Protein AF-A0A1F5FKW3-F1 (afdb_monomer_lite)

Structure (mmCIF, N/CA/C/O backbone):
data_AF-A0A1F5FKW3-F1
#
_entry.id   AF-A0A1F5FKW3-F1
#
loop_
_atom_site.group_PDB
_atom_site.id
_atom_site.type_symbol
_atom_site.label_atom_id
_atom_site.label_alt_id
_atom_site.label_comp_id
_atom_site.label_asym_id
_atom_site.label_entity_id
_atom_site.label_seq_id
_atom_site.pdbx_PDB_ins_code
_atom_site.Cartn_x
_atom_site.Cartn_y
_atom_site.Cartn_z
_atom_site.occupancy
_atom_site.B_iso_or_equiv
_atom_site.auth_seq_id
_atom_site.auth_comp_id
_atom_site.auth_asym_id
_atom_site.auth_atom_id
_atom_site.pdbx_PDB_model_num
ATOM 1 N N . MET A 1 1 ? 0.894 -13.203 5.469 1.00 48.75 1 MET A N 1
ATOM 2 C CA . MET A 1 1 ? -0.086 -13.362 4.368 1.00 48.75 1 MET A CA 1
ATOM 3 C C . MET A 1 1 ? 0.396 -12.515 3.193 1.00 48.75 1 MET A C 1
ATOM 5 O O . MET A 1 1 ? 0.908 -11.437 3.458 1.00 48.75 1 MET A O 1
ATOM 9 N N . LYS A 1 2 ? 0.321 -12.978 1.936 1.00 54.47 2 LYS A N 1
ATOM 10 C CA . LYS A 1 2 ? 0.613 -12.130 0.760 1.00 54.47 2 LYS A CA 1
ATOM 11 C C . LYS A 1 2 ? -0.706 -11.598 0.205 1.00 54.47 2 LYS A C 1
ATOM 13 O O . LYS A 1 2 ? -1.618 -12.395 0.001 1.00 54.47 2 LYS A O 1
ATOM 18 N N . ILE A 1 3 ? -0.812 -10.290 -0.031 1.00 53.06 3 ILE A N 1
ATOM 19 C CA . ILE A 1 3 ? -1.973 -9.698 -0.714 1.00 53.06 3 ILE A CA 1
ATOM 20 C C . ILE A 1 3 ? -1.527 -9.239 -2.096 1.00 53.06 3 ILE A C 1
ATOM 22 O O . ILE A 1 3 ? -0.553 -8.494 -2.234 1.00 53.06 3 ILE A O 1
ATOM 26 N N . THR A 1 4 ? -2.254 -9.673 -3.120 1.00 58.00 4 THR A N 1
ATOM 27 C CA . THR A 1 4 ? -2.025 -9.264 -4.506 1.00 58.00 4 THR A CA 1
ATOM 28 C C . THR A 1 4 ? -2.943 -8.091 -4.836 1.00 58.00 4 THR A C 1
ATOM 30 O O . THR A 1 4 ? -4.164 -8.185 -4.718 1.00 58.00 4 THR A O 1
ATOM 33 N N . GLY A 1 5 ? -2.364 -6.962 -5.235 1.00 58.31 5 GLY A N 1
ATOM 34 C CA . GLY A 1 5 ? -3.124 -5.817 -5.733 1.00 58.31 5 GLY A CA 1
ATOM 35 C C . GLY A 1 5 ? -3.559 -6.013 -7.187 1.00 58.31 5 GLY A C 1
ATOM 36 O O . GLY A 1 5 ? -3.193 -6.984 -7.840 1.00 58.31 5 GLY A O 1
ATOM 37 N N . LYS A 1 6 ? -4.286 -5.047 -7.750 1.00 59.22 6 LYS A N 1
ATOM 38 C CA . LYS A 1 6 ? -4.513 -4.958 -9.204 1.00 59.22 6 LYS A CA 1
ATOM 39 C C . LYS A 1 6 ? -3.673 -3.824 -9.792 1.00 59.22 6 LYS A C 1
ATOM 41 O O . LYS A 1 6 ? -3.740 -2.701 -9.287 1.00 59.22 6 LYS A O 1
ATOM 46 N N . VAL A 1 7 ? -2.929 -4.096 -10.867 1.00 56.09 7 VAL A N 1
ATOM 47 C CA . VAL A 1 7 ? -2.443 -3.058 -11.794 1.00 56.09 7 VAL A CA 1
ATOM 48 C C . VAL A 1 7 ? -3.429 -3.016 -12.957 1.00 56.09 7 VAL A C 1
ATOM 50 O O . VAL A 1 7 ? -3.734 -4.049 -13.539 1.00 56.09 7 VAL A O 1
ATOM 53 N N . VAL A 1 8 ? -3.938 -1.835 -13.308 1.00 52.00 8 VAL A N 1
ATOM 54 C CA . VAL A 1 8 ? -4.948 -1.665 -14.378 1.00 52.00 8 VAL A CA 1
ATOM 55 C C . VAL A 1 8 ? -4.421 -2.084 -15.767 1.00 52.00 8 VAL A C 1
ATOM 57 O O . VAL A 1 8 ? -5.210 -2.286 -16.681 1.00 52.00 8 VAL A O 1
ATOM 60 N N . ALA A 1 9 ? -3.106 -2.261 -15.918 1.00 50.53 9 ALA A N 1
ATOM 61 C CA . ALA A 1 9 ? -2.428 -2.507 -17.189 1.00 50.53 9 ALA A CA 1
ATOM 62 C C . ALA A 1 9 ? -1.646 -3.839 -17.269 1.00 50.53 9 ALA A C 1
ATOM 64 O O . ALA A 1 9 ? -0.868 -4.001 -18.203 1.00 50.53 9 ALA A O 1
ATOM 65 N N . MET A 1 10 ? -1.777 -4.767 -16.306 1.00 51.59 10 MET A N 1
ATOM 66 C CA . MET A 1 10 ? -0.948 -5.991 -16.280 1.00 51.59 10 MET A CA 1
ATOM 67 C C . MET A 1 10 ? -1.742 -7.254 -15.916 1.00 51.59 10 MET A C 1
ATOM 69 O O . MET A 1 10 ? -2.658 -7.195 -15.099 1.00 51.59 10 MET A O 1
ATOM 73 N N . GLU A 1 11 ? -1.347 -8.398 -16.496 1.00 51.09 11 GLU A N 1
ATOM 74 C CA . GLU A 1 11 ? -1.903 -9.735 -16.203 1.00 51.09 11 GLU A CA 1
ATOM 75 C C . GLU A 1 11 ? -1.585 -10.220 -14.777 1.00 51.09 11 GLU A C 1
ATOM 77 O O . GLU A 1 11 ? -2.373 -10.959 -14.189 1.00 51.09 11 GLU A O 1
ATOM 82 N N . VAL A 1 12 ? -0.464 -9.772 -14.193 1.00 57.97 12 VAL A N 1
ATOM 83 C CA . VAL A 1 12 ? -0.044 -10.097 -12.820 1.00 57.97 12 VAL A CA 1
ATOM 84 C C . VAL A 1 12 ? 0.024 -8.817 -11.986 1.00 57.97 12 VAL A C 1
ATOM 86 O O . VAL A 1 12 ? 0.652 -7.831 -12.371 1.00 57.97 12 VAL A O 1
ATOM 89 N N . GLY A 1 13 ? -0.664 -8.822 -10.844 1.00 64.62 13 GLY A N 1
ATOM 90 C CA . GLY A 1 13 ? -0.738 -7.689 -9.924 1.00 64.62 13 GLY A CA 1
ATOM 91 C C . GLY A 1 13 ? 0.538 -7.474 -9.101 1.00 64.62 13 GLY A C 1
ATOM 92 O O . GLY A 1 13 ? 1.389 -8.359 -9.032 1.00 64.62 13 GLY A O 1
ATOM 93 N N . PRO A 1 14 ? 0.689 -6.315 -8.438 1.00 75.75 14 PRO A N 1
ATOM 94 C CA . PRO A 1 14 ? 1.802 -6.089 -7.536 1.00 75.75 14 PRO A CA 1
ATOM 95 C C . PRO A 1 14 ? 1.580 -6.855 -6.222 1.00 75.75 14 PRO A C 1
ATOM 97 O O . PRO A 1 14 ? 0.455 -6.936 -5.720 1.00 75.75 14 PRO A O 1
ATOM 100 N N . GLU A 1 15 ? 2.648 -7.405 -5.658 1.00 78.50 15 GLU A N 1
ATOM 101 C CA . GLU A 1 15 ? 2.611 -8.198 -4.428 1.00 78.50 15 GLU A CA 1
ATOM 102 C C . GLU A 1 15 ? 3.047 -7.366 -3.232 1.00 78.50 15 GLU A C 1
ATOM 104 O O . GLU A 1 15 ? 4.064 -6.671 -3.285 1.00 78.50 15 GLU A O 1
ATOM 109 N N . LEU A 1 16 ? 2.292 -7.462 -2.142 1.00 78.19 16 LEU A N 1
ATOM 110 C CA . LEU A 1 16 ? 2.628 -6.835 -0.876 1.00 78.19 16 LEU A CA 1
ATOM 111 C C . LEU A 1 16 ? 3.109 -7.913 0.108 1.00 78.19 16 LEU A C 1
ATOM 113 O O . LEU A 1 16 ? 2.388 -8.867 0.409 1.00 78.19 16 LEU A O 1
ATOM 117 N N . GLU A 1 17 ? 4.357 -7.777 0.555 1.00 81.88 17 GLU A N 1
ATOM 118 C CA . GLU A 1 17 ? 5.069 -8.732 1.407 1.00 81.88 17 GLU A CA 1
ATOM 119 C C . GLU A 1 17 ? 5.482 -8.081 2.739 1.00 81.88 17 GLU A C 1
ATOM 121 O O . GLU A 1 17 ? 5.886 -6.915 2.739 1.00 81.88 17 GLU A O 1
ATOM 126 N N . PRO A 1 18 ? 5.443 -8.806 3.874 1.00 78.31 18 PRO A N 1
ATOM 127 C CA . PRO A 1 18 ? 6.034 -8.334 5.128 1.00 78.31 18 PRO A CA 1
ATOM 128 C C . PRO A 1 18 ? 7.520 -8.000 4.978 1.00 78.31 18 PRO A C 1
ATOM 130 O O . PRO A 1 18 ? 8.258 -8.705 4.289 1.00 78.31 18 PRO A O 1
ATOM 133 N N . ALA A 1 19 ? 7.975 -6.971 5.690 1.00 77.44 19 ALA A N 1
ATOM 134 C CA . ALA A 1 19 ? 9.387 -6.664 5.881 1.00 77.44 19 ALA A CA 1
ATOM 135 C C . ALA A 1 19 ? 9.647 -6.259 7.338 1.00 77.44 19 ALA A C 1
ATOM 137 O O . ALA A 1 19 ? 8.736 -5.798 8.024 1.00 77.44 19 ALA A O 1
ATOM 138 N N . VAL A 1 20 ? 10.893 -6.402 7.807 1.00 68.50 20 VAL A N 1
ATOM 139 C CA . VAL A 1 20 ? 11.309 -5.827 9.099 1.00 68.50 20 VAL A CA 1
ATOM 140 C C . VAL A 1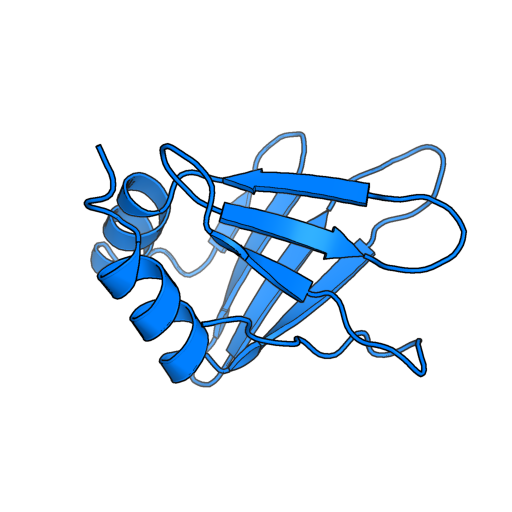 20 ? 10.996 -4.328 9.058 1.00 68.50 20 VAL A C 1
ATOM 142 O O . VAL A 1 20 ? 11.366 -3.674 8.081 1.00 68.50 20 VAL A O 1
ATOM 145 N N . SER A 1 21 ? 10.255 -3.850 10.063 1.00 66.38 21 SER A N 1
ATOM 146 C CA . SER A 1 21 ? 9.705 -2.491 10.200 1.00 66.38 21 SER A CA 1
ATOM 147 C C . SER A 1 21 ? 8.714 -2.005 9.126 1.00 66.38 21 SER A C 1
ATOM 149 O O . SER A 1 21 ? 8.506 -0.801 8.978 1.00 66.38 21 SER A O 1
ATOM 151 N N . GLY A 1 22 ? 8.043 -2.895 8.383 1.00 77.06 22 GLY A N 1
ATOM 152 C CA . GLY A 1 22 ? 7.020 -2.450 7.436 1.00 77.06 22 GLY A CA 1
ATOM 153 C C . GLY A 1 22 ? 6.600 -3.474 6.387 1.00 77.06 22 GLY A C 1
ATOM 154 O O . GLY A 1 22 ? 6.351 -4.643 6.678 1.00 77.06 22 GLY A O 1
ATOM 155 N N . PHE A 1 23 ? 6.514 -3.029 5.133 1.00 80.88 23 PHE A N 1
ATOM 156 C CA . PHE A 1 23 ? 6.248 -3.906 3.995 1.00 80.88 23 PHE A CA 1
ATOM 157 C C . PHE A 1 23 ? 7.092 -3.586 2.775 1.00 80.88 23 PHE A C 1
ATOM 159 O O . PHE A 1 23 ? 7.554 -2.462 2.585 1.0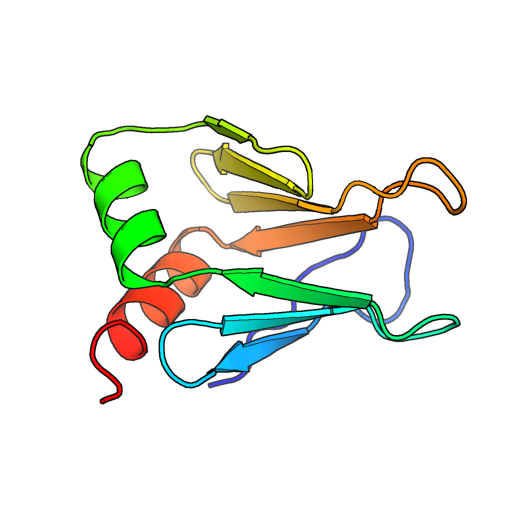0 80.88 23 PHE A O 1
ATOM 166 N N . ILE A 1 24 ? 7.244 -4.597 1.925 1.00 81.81 24 ILE A N 1
ATOM 167 C CA . ILE A 1 24 ? 7.792 -4.502 0.582 1.00 81.81 24 ILE A CA 1
ATOM 168 C C . ILE A 1 24 ? 6.644 -4.657 -0.415 1.00 81.81 24 ILE A C 1
ATOM 170 O O . ILE A 1 24 ? 5.984 -5.689 -0.466 1.00 81.81 24 ILE A O 1
ATOM 174 N N . LEU A 1 25 ? 6.427 -3.637 -1.241 1.00 83.38 25 LEU A N 1
ATOM 175 C CA . LEU A 1 25 ? 5.550 -3.724 -2.405 1.00 83.38 25 LEU A CA 1
ATOM 176 C C . LEU A 1 25 ? 6.394 -3.991 -3.653 1.00 83.38 25 LEU A C 1
ATOM 178 O O . LEU A 1 25 ? 7.251 -3.173 -4.003 1.00 83.38 25 LEU A O 1
ATOM 182 N N . ARG A 1 26 ? 6.143 -5.124 -4.316 1.00 79.19 26 ARG A N 1
ATOM 183 C CA . ARG A 1 26 ? 6.816 -5.564 -5.543 1.00 79.19 26 ARG A CA 1
ATOM 184 C C . ARG A 1 26 ? 5.906 -5.417 -6.747 1.00 79.19 26 ARG A C 1
ATOM 186 O O . ARG A 1 26 ? 4.800 -5.940 -6.762 1.00 79.19 26 ARG A O 1
ATOM 193 N N . PHE A 1 27 ? 6.410 -4.783 -7.796 1.00 74.06 27 PHE A N 1
ATOM 194 C CA . PHE A 1 27 ? 5.788 -4.814 -9.118 1.00 74.06 27 PHE A CA 1
ATOM 195 C C . PHE A 1 27 ? 6.560 -5.832 -9.964 1.00 74.06 27 PHE A C 1
ATOM 197 O O . PHE A 1 27 ? 7.737 -5.609 -10.257 1.00 74.06 27 PHE A O 1
ATOM 204 N N . ALA A 1 28 ? 5.951 -6.980 -10.271 1.00 66.62 28 ALA A N 1
ATOM 205 C CA . ALA A 1 28 ? 6.592 -8.013 -11.080 1.00 66.62 28 ALA A CA 1
ATOM 206 C C . ALA A 1 28 ? 6.528 -7.674 -12.583 1.00 66.62 28 ALA A C 1
ATOM 208 O O . ALA A 1 28 ? 5.553 -7.102 -13.060 1.00 66.62 28 ALA A O 1
ATOM 209 N N . TYR A 1 29 ? 7.578 -8.102 -13.292 1.00 58.66 29 TYR A N 1
ATOM 210 C CA . TYR A 1 29 ? 7.909 -7.959 -14.719 1.00 58.66 29 TYR A CA 1
ATOM 211 C C . TYR A 1 29 ? 8.571 -6.649 -15.218 1.00 58.66 29 TYR A C 1
ATOM 213 O O . TYR A 1 29 ? 8.126 -5.530 -14.984 1.00 58.66 29 TYR A O 1
ATOM 221 N N . HIS A 1 30 ? 9.692 -6.848 -15.929 1.00 48.34 30 HIS A N 1
ATOM 222 C CA . HIS A 1 30 ? 10.630 -5.907 -16.580 1.00 48.34 30 HIS A CA 1
ATOM 223 C C . HIS A 1 30 ? 11.544 -5.032 -15.708 1.00 48.34 30 HIS A C 1
ATOM 225 O O . HIS A 1 30 ? 12.656 -4.723 -16.129 1.00 48.34 30 HIS A O 1
ATOM 231 N N . SER A 1 31 ? 11.161 -4.675 -14.484 1.00 54.38 31 SER A N 1
ATOM 232 C CA . SER A 1 31 ? 12.073 -4.036 -13.526 1.00 54.38 31 SER A CA 1
ATOM 233 C C . SER A 1 31 ? 11.544 -4.303 -12.124 1.00 54.38 31 SER A C 1
ATOM 235 O O . SER A 1 31 ? 10.458 -3.810 -11.820 1.00 54.38 31 SER A O 1
ATOM 237 N N . PRO A 1 32 ? 12.235 -5.082 -11.271 1.00 63.00 32 PRO A N 1
ATOM 238 C CA . PRO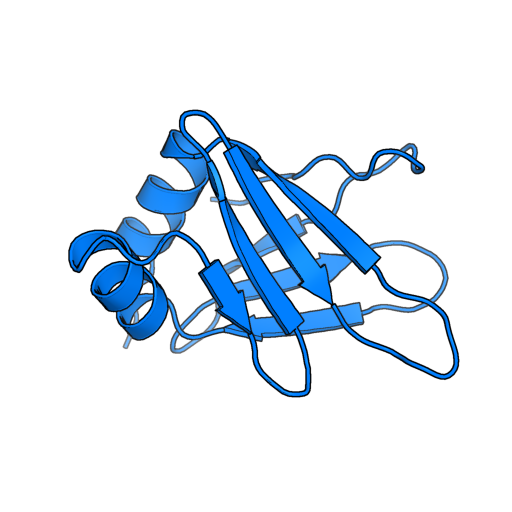 A 1 32 ? 11.769 -5.327 -9.913 1.00 63.00 32 PRO A CA 1
ATOM 239 C C . PRO A 1 32 ? 11.764 -3.999 -9.151 1.00 63.00 32 PRO A C 1
ATOM 241 O O . PRO A 1 32 ? 12.792 -3.523 -8.669 1.00 63.00 32 PRO A O 1
ATOM 244 N N . ARG A 1 33 ? 10.595 -3.358 -9.086 1.00 67.88 33 ARG A N 1
ATOM 245 C CA . ARG A 1 33 ? 10.399 -2.125 -8.323 1.00 67.88 33 ARG A CA 1
ATOM 246 C C . ARG A 1 33 ? 9.989 -2.510 -6.917 1.00 67.88 33 ARG A C 1
ATOM 248 O O . ARG A 1 33 ? 9.064 -3.300 -6.742 1.00 67.88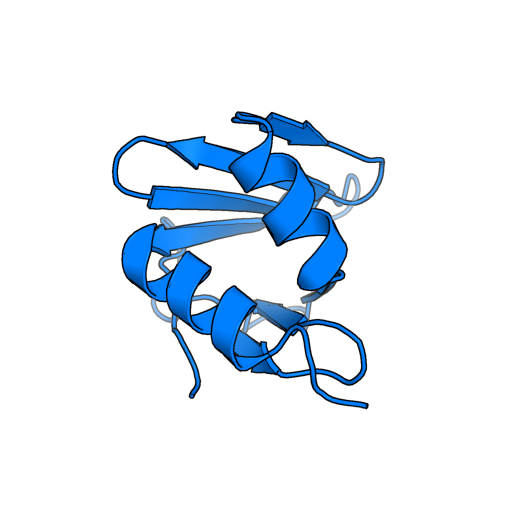 33 ARG A O 1
ATOM 255 N N . MET A 1 34 ? 10.688 -1.938 -5.946 1.00 73.81 34 MET A N 1
ATOM 256 C CA . MET A 1 34 ? 10.471 -2.172 -4.528 1.00 73.81 34 MET A CA 1
ATOM 257 C C . MET A 1 34 ? 10.132 -0.846 -3.860 1.00 73.81 34 MET A C 1
ATOM 259 O O . MET A 1 34 ? 10.907 0.103 -3.951 1.00 73.81 34 MET A O 1
ATOM 263 N N . LEU A 1 35 ? 8.991 -0.792 -3.182 1.00 80.75 35 LEU A N 1
ATOM 264 C CA . LEU A 1 35 ? 8.702 0.251 -2.203 1.00 80.75 35 LEU A CA 1
ATOM 265 C C . LEU A 1 35 ? 8.791 -0.364 -0.813 1.00 80.75 35 LEU A C 1
ATOM 267 O O . LEU A 1 35 ? 8.171 -1.398 -0.574 1.00 80.75 35 LEU A O 1
ATOM 271 N N . ARG A 1 36 ? 9.533 0.290 0.082 1.00 83.44 36 ARG A N 1
ATOM 272 C CA . ARG A 1 36 ? 9.509 0.004 1.516 1.00 83.44 36 ARG A CA 1
ATOM 273 C C . ARG A 1 36 ? 8.741 1.106 2.222 1.00 83.44 36 ARG A C 1
ATOM 275 O O . ARG A 1 36 ? 9.029 2.280 1.998 1.00 83.44 36 ARG A O 1
ATOM 282 N N . ALA A 1 37 ? 7.770 0.731 3.040 1.00 83.25 37 ALA A N 1
ATOM 283 C CA . ALA A 1 37 ? 7.009 1.684 3.831 1.00 83.25 37 ALA A CA 1
ATOM 284 C C . ALA A 1 37 ? 6.734 1.132 5.226 1.00 83.25 37 ALA A C 1
ATOM 286 O O . ALA A 1 37 ? 6.490 -0.063 5.385 1.00 83.25 37 ALA A O 1
ATOM 287 N N . ASP A 1 38 ? 6.775 2.027 6.208 1.00 86.00 38 ASP A N 1
ATOM 288 C CA . ASP A 1 38 ? 6.566 1.711 7.614 1.00 86.00 38 ASP A CA 1
ATOM 289 C C . ASP A 1 38 ? 5.072 1.491 7.903 1.00 86.00 38 ASP A C 1
ATOM 291 O O . ASP A 1 38 ? 4.230 2.361 7.646 1.00 86.00 38 ASP A O 1
ATOM 295 N N . CYS A 1 39 ? 4.739 0.302 8.415 1.00 85.38 39 CYS A N 1
ATOM 296 C CA . CYS A 1 39 ? 3.357 -0.081 8.695 1.00 85.38 39 CYS A CA 1
ATOM 297 C C . CYS A 1 39 ? 2.74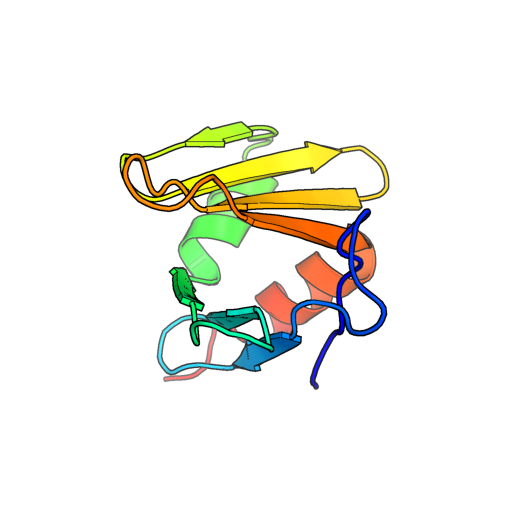3 0.753 9.823 1.00 85.38 39 CYS A C 1
ATOM 299 O O . CYS A 1 39 ? 1.578 1.146 9.721 1.00 85.38 39 CYS A O 1
ATOM 301 N N . GLN A 1 40 ? 3.508 1.034 10.882 1.00 85.50 40 GLN A N 1
ATOM 302 C CA . GLN A 1 40 ? 3.034 1.789 12.038 1.00 85.50 40 GLN A CA 1
ATOM 303 C C . GLN A 1 40 ? 2.728 3.232 11.641 1.00 85.50 40 GLN A C 1
ATOM 305 O O . GLN A 1 40 ? 1.625 3.721 11.888 1.00 85.50 40 GLN A O 1
ATOM 310 N N . PHE A 1 41 ? 3.662 3.890 10.959 1.00 85.81 41 PHE A N 1
ATOM 311 C CA . PHE A 1 41 ? 3.494 5.249 10.465 1.00 85.81 41 PHE A CA 1
ATOM 312 C C . PHE A 1 41 ? 2.251 5.363 9.579 1.00 85.81 41 PHE A C 1
ATOM 314 O O . PHE A 1 41 ? 1.413 6.242 9.789 1.00 85.81 41 PHE A O 1
ATOM 321 N N . LEU A 1 42 ? 2.089 4.457 8.608 1.00 86.75 42 LEU A N 1
ATOM 322 C CA . LEU A 1 42 ? 0.934 4.481 7.713 1.00 86.75 42 LEU A CA 1
ATOM 323 C C . LEU A 1 42 ? -0.380 4.243 8.465 1.00 86.75 42 LEU A C 1
ATOM 325 O O . LEU A 1 42 ? -1.349 4.962 8.220 1.00 86.75 42 LEU A O 1
ATOM 329 N N . LEU A 1 43 ? -0.424 3.305 9.414 1.00 87.19 43 LEU A N 1
ATOM 330 C CA . LEU A 1 43 ? -1.598 3.097 10.267 1.00 87.19 43 LEU A CA 1
ATOM 331 C C . LEU A 1 43 ? -1.960 4.345 11.066 1.00 87.19 43 LEU A C 1
ATOM 333 O O . LEU A 1 43 ? -3.135 4.706 11.126 1.00 87.19 43 LEU A O 1
ATOM 337 N N . GLU A 1 44 ? -0.979 5.007 11.675 1.00 87.12 44 GLU A N 1
ATOM 338 C CA . GLU A 1 44 ? -1.204 6.226 12.450 1.00 87.12 44 GLU A CA 1
ATOM 339 C C . GLU A 1 44 ? -1.767 7.353 11.585 1.00 87.12 44 GLU A C 1
ATOM 341 O O . GLU A 1 44 ? -2.722 8.015 11.992 1.00 87.12 44 GLU A O 1
ATOM 346 N N . GLN A 1 45 ? -1.229 7.551 10.377 1.00 84.75 45 GLN A N 1
ATOM 347 C CA . GLN A 1 45 ? -1.758 8.541 9.437 1.00 84.75 45 GLN A CA 1
ATOM 348 C C . GLN A 1 45 ? -3.209 8.226 9.065 1.00 84.75 45 GLN A C 1
ATOM 350 O O . GLN A 1 45 ? -4.075 9.097 9.133 1.00 84.75 45 GLN A O 1
ATOM 355 N N . ILE A 1 46 ? -3.511 6.968 8.741 1.00 85.44 46 ILE A N 1
ATOM 356 C CA . ILE A 1 46 ? -4.869 6.567 8.361 1.00 85.44 46 ILE A CA 1
ATOM 357 C C . ILE A 1 46 ? -5.843 6.732 9.537 1.00 85.44 46 ILE A C 1
ATOM 359 O O . ILE A 1 46 ? -6.953 7.232 9.345 1.00 85.44 46 ILE A O 1
ATOM 363 N N . LYS A 1 47 ? -5.434 6.373 10.763 1.00 83.81 47 LYS A N 1
ATOM 364 C CA . LYS A 1 47 ? -6.231 6.571 11.988 1.00 83.81 47 LYS A CA 1
ATOM 365 C C . LYS A 1 47 ? -6.492 8.053 12.281 1.00 83.81 47 LYS A C 1
ATOM 367 O O . LYS A 1 47 ? -7.569 8.383 12.764 1.00 83.81 47 LYS A O 1
ATOM 372 N N . LYS A 1 48 ? -5.558 8.945 11.934 1.00 85.44 48 LYS A N 1
ATOM 373 C CA . LYS A 1 48 ? -5.721 10.411 12.022 1.00 85.44 48 LYS A CA 1
ATOM 374 C C . LYS A 1 48 ? -6.645 10.994 10.942 1.00 85.44 48 LYS A C 1
ATOM 376 O O . LYS A 1 48 ? -6.880 12.197 10.931 1.00 85.44 48 LYS A O 1
ATOM 381 N N . GLY A 1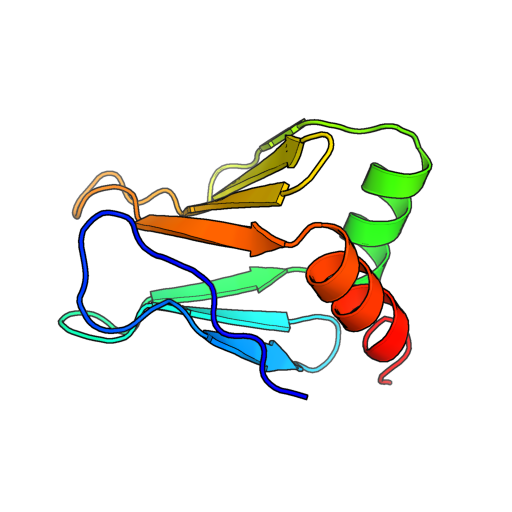 49 ? -7.186 10.164 10.048 1.00 81.94 49 GLY A N 1
ATOM 382 C CA . GLY A 1 49 ? -8.075 10.592 8.968 1.00 81.94 49 GLY A CA 1
ATOM 383 C C . GLY A 1 49 ? -7.348 10.999 7.686 1.00 81.94 49 GLY A C 1
ATOM 384 O O . GLY A 1 49 ? -7.989 11.500 6.763 1.00 81.94 49 GLY A O 1
ATOM 385 N N . THR A 1 50 ? -6.036 10.767 7.591 1.00 84.06 50 THR A N 1
ATOM 386 C CA . THR A 1 50 ? -5.263 11.073 6.385 1.00 84.06 50 THR A CA 1
ATOM 387 C C . THR A 1 50 ? -5.733 10.190 5.230 1.00 84.06 50 THR A C 1
ATOM 389 O O . THR A 1 50 ? -5.539 8.974 5.222 1.00 84.06 50 THR A O 1
ATOM 392 N N . SER A 1 51 ? -6.348 10.817 4.227 1.00 84.94 51 SER A N 1
ATOM 393 C CA . SER A 1 51 ? -6.791 10.167 2.988 1.00 84.94 51 SER A CA 1
ATOM 394 C C . SER A 1 51 ? -5.760 10.259 1.863 1.00 84.94 51 SER A C 1
ATOM 396 O O . SER A 1 51 ? -5.886 9.560 0.858 1.00 84.94 51 SER A O 1
ATOM 398 N N . PHE A 1 52 ? -4.729 11.091 2.029 1.00 89.00 52 PHE A N 1
ATOM 399 C CA . PHE A 1 52 ? -3.659 11.275 1.061 1.00 89.00 52 PHE A CA 1
ATOM 400 C C . PHE A 1 52 ? -2.315 11.512 1.747 1.00 89.00 52 PHE A C 1
ATOM 402 O O . PHE A 1 52 ? -2.178 12.414 2.568 1.00 89.00 52 PHE A O 1
ATOM 409 N N . PHE A 1 53 ? -1.316 10.727 1.362 1.00 87.06 53 PHE A N 1
ATOM 410 C CA . PHE A 1 53 ? 0.079 10.886 1.750 1.00 87.06 53 PHE A CA 1
ATOM 411 C C . PHE A 1 53 ? 0.943 10.946 0.489 1.00 87.06 53 PHE A C 1
ATOM 413 O O . PHE A 1 53 ? 0.688 10.218 -0.471 1.00 87.06 53 PHE A O 1
ATOM 420 N N . LYS A 1 54 ? 1.967 11.802 0.471 1.00 87.00 54 LYS A N 1
ATOM 421 C CA . LYS A 1 54 ? 2.903 11.928 -0.649 1.00 87.00 54 LYS A CA 1
ATOM 422 C C . LYS A 1 54 ? 4.287 12.309 -0.139 1.00 87.00 54 LYS A C 1
ATOM 424 O O . LYS A 1 54 ? 4.409 13.228 0.662 1.00 87.00 54 LYS A O 1
ATOM 429 N N . ASN A 1 55 ? 5.313 11.655 -0.665 1.00 86.12 55 ASN A N 1
ATOM 430 C CA . ASN A 1 55 ? 6.702 12.085 -0.557 1.00 86.12 55 ASN A CA 1
ATOM 431 C C . ASN A 1 55 ? 7.363 12.080 -1.949 1.00 86.12 55 ASN A C 1
ATOM 433 O O . ASN A 1 55 ? 6.679 11.995 -2.972 1.00 86.12 55 ASN A O 1
ATOM 437 N N . GLU A 1 56 ? 8.686 12.210 -1.997 1.00 84.94 56 GLU A N 1
ATOM 438 C CA . GLU A 1 56 ? 9.457 12.219 -3.247 1.00 84.94 56 GLU A CA 1
ATOM 439 C C . GLU A 1 56 ? 9.436 10.873 -3.997 1.00 84.94 56 GLU A C 1
ATOM 441 O O . GLU A 1 56 ? 9.601 10.838 -5.215 1.00 84.94 56 GLU A O 1
ATOM 446 N N . HIS A 1 57 ? 9.171 9.769 -3.295 1.00 83.38 57 HIS A N 1
ATOM 447 C CA . HIS A 1 57 ? 9.231 8.418 -3.848 1.00 83.38 57 HIS A CA 1
ATOM 448 C C . HIS A 1 57 ? 7.860 7.847 -4.199 1.00 83.38 57 HIS A C 1
ATOM 450 O O . HIS A 1 57 ? 7.757 7.075 -5.148 1.00 83.38 57 HIS A O 1
ATOM 456 N N . TYR A 1 58 ? 6.805 8.173 -3.453 1.00 87.56 58 TYR A N 1
ATOM 457 C CA . TYR A 1 58 ? 5.477 7.612 -3.678 1.00 87.56 58 TYR A CA 1
ATOM 458 C C . TYR A 1 58 ? 4.347 8.497 -3.143 1.00 87.56 58 TYR A C 1
ATOM 460 O O . TYR A 1 58 ? 4.546 9.393 -2.322 1.00 87.56 58 TYR A O 1
ATOM 468 N N . SER A 1 59 ? 3.126 8.203 -3.586 1.00 89.81 59 SER A N 1
ATOM 469 C CA . SER A 1 59 ? 1.900 8.626 -2.918 1.00 89.81 59 SER A CA 1
ATOM 470 C C . SER A 1 59 ? 1.025 7.446 -2.523 1.00 89.81 59 SER A C 1
ATOM 472 O O . SER A 1 59 ? 1.056 6.383 -3.144 1.00 89.81 59 SER A O 1
ATOM 474 N N . LEU A 1 60 ? 0.223 7.656 -1.485 1.00 90.69 60 LEU A N 1
ATOM 475 C CA . LEU A 1 60 ? -0.793 6.738 -0.999 1.00 90.69 60 LEU A CA 1
ATOM 476 C C . LEU A 1 60 ? -2.116 7.495 -0.872 1.00 90.69 60 LEU A C 1
ATOM 478 O O . LEU A 1 60 ? -2.182 8.556 -0.258 1.00 90.69 60 LEU A O 1
ATOM 482 N N . GLN A 1 61 ? -3.169 6.948 -1.468 1.00 92.69 61 GLN A N 1
ATOM 483 C CA . GLN A 1 61 ? -4.528 7.482 -1.441 1.00 92.69 61 GLN A CA 1
ATOM 484 C C . GLN A 1 61 ? -5.465 6.447 -0.823 1.00 92.69 61 GLN A C 1
ATOM 486 O O . GLN A 1 61 ? -5.566 5.320 -1.311 1.00 92.69 61 GLN A O 1
ATOM 491 N N . VAL A 1 62 ? -6.170 6.831 0.238 1.00 90.38 62 VAL A N 1
ATOM 492 C CA . VAL A 1 62 ? -7.151 5.991 0.928 1.00 90.38 62 VAL A CA 1
ATOM 493 C C . VAL A 1 62 ? -8.549 6.426 0.526 1.00 90.38 62 VAL A C 1
ATOM 495 O O . VAL A 1 62 ? -9.023 7.503 0.880 1.00 90.38 62 VAL A O 1
ATOM 498 N N . TYR A 1 63 ? -9.235 5.550 -0.193 1.00 89.31 63 TYR A N 1
ATOM 499 C CA . TYR A 1 63 ? -10.629 5.711 -0.578 1.00 89.31 63 TYR A CA 1
ATOM 500 C C . TYR A 1 63 ? -11.540 4.879 0.322 1.00 89.31 63 TYR A C 1
ATOM 502 O O . TYR A 1 63 ? -11.098 4.006 1.066 1.00 89.31 63 TYR A O 1
ATOM 510 N N . LYS A 1 64 ? -12.858 5.076 0.194 1.00 88.38 64 LYS A N 1
ATOM 511 C CA . LYS A 1 64 ? -13.863 4.342 0.980 1.00 88.38 64 LYS A CA 1
ATOM 512 C C . LYS A 1 64 ? -13.671 2.817 0.943 1.00 88.38 64 LYS A C 1
ATOM 514 O O . LYS A 1 64 ? -13.818 2.187 1.983 1.00 88.38 64 LYS A O 1
ATOM 519 N N . LYS A 1 65 ? -13.339 2.245 -0.224 1.00 88.75 65 LYS A N 1
ATOM 520 C CA . LYS A 1 65 ? -13.219 0.786 -0.441 1.00 88.75 65 LYS A CA 1
ATOM 521 C C . LYS A 1 65 ? -11.826 0.308 -0.867 1.00 88.75 65 LYS A C 1
ATOM 523 O O . LYS A 1 65 ? -11.611 -0.895 -0.965 1.00 88.75 65 LYS A O 1
ATOM 528 N N . SER A 1 66 ? -10.890 1.209 -1.146 1.00 89.19 66 SER A N 1
ATOM 529 C CA . SER A 1 66 ? -9.591 0.832 -1.710 1.00 89.19 66 SER A CA 1
ATOM 530 C C . SER A 1 66 ? -8.466 1.735 -1.244 1.00 89.19 66 SER A C 1
ATOM 532 O O . SER A 1 66 ? -8.702 2.899 -0.935 1.00 89.19 66 SER A O 1
ATOM 534 N N . VAL A 1 67 ? -7.246 1.218 -1.290 1.00 89.06 67 VAL A N 1
ATOM 535 C CA . VAL A 1 67 ? -6.014 1.993 -1.155 1.00 89.06 67 VAL A CA 1
ATOM 536 C C . VAL A 1 67 ? -5.283 1.960 -2.490 1.00 89.06 67 VAL A C 1
ATOM 538 O O . VAL A 1 67 ? -5.172 0.904 -3.111 1.00 89.06 67 VAL A O 1
ATOM 541 N N . VAL A 1 68 ? -4.834 3.119 -2.959 1.00 88.94 68 VAL A N 1
ATOM 542 C CA . VAL A 1 68 ? -4.044 3.258 -4.185 1.00 88.94 68 VAL A CA 1
ATOM 543 C C . VAL A 1 68 ? -2.661 3.760 -3.809 1.00 88.94 68 VAL A C 1
ATOM 545 O O . VAL A 1 68 ? -2.538 4.777 -3.133 1.00 88.94 68 VAL A O 1
ATOM 548 N N . ILE A 1 69 ? -1.626 3.056 -4.252 1.00 88.44 69 ILE A N 1
ATOM 549 C CA . ILE A 1 69 ? -0.225 3.420 -4.045 1.00 88.44 69 ILE A CA 1
ATOM 550 C C . ILE A 1 69 ? 0.385 3.714 -5.410 1.00 88.44 69 ILE A C 1
ATOM 552 O O . ILE A 1 69 ? 0.337 2.870 -6.303 1.00 88.44 69 ILE A O 1
ATOM 556 N N . THR A 1 70 ? 0.958 4.904 -5.573 1.00 86.12 70 THR A N 1
ATOM 557 C CA . THR A 1 70 ? 1.666 5.306 -6.793 1.00 86.12 70 THR A CA 1
ATOM 558 C C . THR A 1 70 ? 3.144 5.481 -6.488 1.00 86.12 70 THR A C 1
ATOM 560 O O . THR A 1 70 ? 3.497 6.335 -5.686 1.00 86.12 70 THR A O 1
ATOM 563 N N . LEU A 1 71 ? 4.013 4.709 -7.134 1.00 84.38 71 LEU A N 1
ATOM 564 C CA . LEU A 1 71 ? 5.464 4.862 -7.051 1.00 84.38 71 LEU A CA 1
ATOM 565 C C . LEU A 1 71 ? 5.947 5.857 -8.113 1.00 84.38 71 LEU A C 1
ATOM 567 O O . LEU A 1 71 ? 5.683 5.682 -9.308 1.00 84.38 71 LEU A O 1
ATOM 571 N N . PHE A 1 72 ? 6.685 6.880 -7.690 1.00 84.50 72 PHE A N 1
ATOM 572 C CA . PHE A 1 72 ? 7.243 7.894 -8.569 1.00 84.50 72 PHE A CA 1
ATOM 573 C C . PHE A 1 72 ? 8.606 7.480 -9.127 1.00 84.50 72 PHE A C 1
ATOM 575 O O . PHE A 1 72 ? 9.552 7.240 -8.385 1.00 84.50 72 PHE A O 1
ATOM 582 N N . LYS A 1 73 ? 8.713 7.415 -10.459 1.00 75.00 73 LYS A N 1
ATOM 583 C CA . LYS A 1 73 ? 9.983 7.309 -11.181 1.00 75.00 73 LYS A CA 1
ATOM 584 C C . LYS A 1 73 ? 9.910 8.179 -12.437 1.00 75.00 73 LYS A C 1
ATOM 586 O O . LYS A 1 73 ? 9.291 7.751 -13.411 1.00 75.00 73 LYS A O 1
ATOM 591 N N . PRO A 1 74 ? 10.520 9.375 -12.425 1.00 67.25 74 PRO A N 1
ATOM 592 C CA . PRO A 1 74 ? 10.491 10.293 -13.563 1.00 67.25 74 PRO A CA 1
ATOM 593 C C . PRO A 1 74 ? 11.032 9.663 -14.854 1.00 67.25 74 PRO A C 1
ATOM 595 O O . PRO A 1 74 ? 10.478 9.876 -15.922 1.00 67.25 74 PRO A O 1
ATOM 598 N N . GLU A 1 75 ? 12.066 8.825 -14.743 1.00 72.06 75 GLU A N 1
ATOM 599 C CA . GLU A 1 75 ? 12.793 8.277 -15.897 1.00 72.06 75 GLU A CA 1
ATOM 600 C C . GLU A 1 75 ? 12.120 7.070 -16.566 1.00 72.06 75 GLU A C 1
ATOM 602 O O . GLU A 1 75 ? 12.394 6.766 -17.720 1.00 72.06 75 GLU A O 1
ATOM 607 N N . SER A 1 76 ? 11.263 6.340 -15.847 1.00 66.62 76 SER A N 1
ATOM 608 C CA . SER A 1 76 ? 10.717 5.046 -16.309 1.00 66.62 76 SER A CA 1
ATOM 609 C C . SER A 1 76 ? 9.205 4.913 -16.114 1.00 66.62 76 SER A C 1
ATOM 611 O O . SER A 1 76 ? 8.663 3.804 -16.140 1.00 66.62 76 SER A O 1
ATOM 613 N N . GLY A 1 77 ? 8.522 6.037 -15.896 1.00 70.38 77 GLY A N 1
ATOM 614 C CA . GLY A 1 77 ? 7.084 6.097 -15.660 1.00 70.38 77 GLY A CA 1
ATOM 615 C C . GLY A 1 77 ? 6.667 5.650 -14.256 1.00 70.38 77 GLY A C 1
ATOM 616 O O . GLY A 1 77 ? 7.346 4.877 -13.574 1.00 70.38 77 GLY A O 1
ATOM 617 N N . HIS A 1 78 ? 5.515 6.145 -13.811 1.00 76.56 78 HIS A N 1
ATOM 618 C CA . HIS A 1 78 ? 4.929 5.811 -12.513 1.00 76.56 78 HIS A CA 1
ATOM 619 C C . HIS A 1 78 ? 4.373 4.379 -12.487 1.00 76.56 78 HIS A C 1
ATOM 621 O O . HIS A 1 78 ? 3.857 3.897 -13.491 1.00 76.56 78 HIS A O 1
ATOM 627 N N . ALA A 1 79 ? 4.450 3.703 -11.336 1.00 79.12 79 ALA A N 1
ATOM 628 C CA . ALA A 1 79 ? 3.769 2.420 -11.120 1.00 79.12 79 ALA A CA 1
ATOM 629 C C . ALA A 1 79 ? 2.583 2.615 -10.172 1.00 79.12 79 ALA A C 1
ATOM 631 O O . ALA A 1 79 ? 2.730 3.307 -9.170 1.00 79.12 79 ALA A O 1
ATOM 632 N N . VAL A 1 80 ? 1.430 2.007 -10.463 1.00 82.56 80 VAL A N 1
ATOM 633 C CA . VAL A 1 80 ? 0.208 2.159 -9.655 1.00 82.56 80 VAL A CA 1
ATOM 634 C C . VAL A 1 80 ? -0.280 0.794 -9.184 1.00 82.56 80 VAL A C 1
ATOM 636 O O . VAL A 1 80 ? -0.504 -0.105 -9.992 1.00 82.56 80 VAL A O 1
ATOM 639 N N . ALA A 1 81 ? -0.468 0.654 -7.876 1.00 84.69 81 ALA A N 1
ATOM 640 C CA . ALA A 1 81 ? -1.024 -0.522 -7.225 1.00 84.69 81 ALA A CA 1
ATOM 641 C C . ALA A 1 81 ? -2.337 -0.164 -6.527 1.00 84.69 81 ALA A C 1
ATOM 643 O O . ALA A 1 81 ? -2.412 0.845 -5.827 1.00 84.69 81 ALA A O 1
ATOM 644 N N . LYS A 1 82 ? -3.368 -0.998 -6.686 1.00 86.75 82 LYS A N 1
ATOM 645 C CA . LYS A 1 82 ? -4.648 -0.846 -5.985 1.00 86.75 82 LYS A CA 1
ATOM 646 C C . LYS A 1 82 ? -4.951 -2.074 -5.133 1.00 86.75 82 LYS A C 1
ATOM 648 O O . LYS A 1 82 ? -4.958 -3.187 -5.651 1.00 86.75 82 LYS A O 1
ATOM 653 N N . PHE A 1 83 ? -5.283 -1.842 -3.868 1.00 86.50 83 PHE A N 1
ATOM 654 C CA . PHE A 1 83 ? -5.636 -2.855 -2.871 1.00 86.50 83 PHE A CA 1
ATOM 655 C C . PHE A 1 83 ? -7.040 -2.609 -2.312 1.00 86.50 83 PHE A C 1
ATOM 657 O O . PHE A 1 83 ? -7.513 -1.465 -2.304 1.00 86.50 83 PHE A O 1
ATOM 664 N N . GLY A 1 84 ? -7.710 -3.656 -1.825 1.00 86.75 84 GLY A N 1
ATOM 665 C CA . GLY A 1 84 ? -8.899 -3.499 -0.991 1.00 86.75 84 GLY A CA 1
ATOM 666 C C . GLY A 1 84 ? -8.529 -2.818 0.325 1.00 86.75 84 GLY A C 1
ATOM 667 O O . GLY A 1 84 ? -7.489 -3.104 0.912 1.00 86.75 84 GLY A O 1
ATOM 668 N N . ARG A 1 85 ? -9.351 -1.866 0.788 1.00 87.94 85 ARG A N 1
ATOM 669 C CA . ARG A 1 85 ? -9.031 -1.108 2.011 1.00 87.94 85 ARG A CA 1
ATOM 670 C C . ARG A 1 85 ? -8.970 -2.013 3.239 1.00 87.94 85 ARG A C 1
ATOM 672 O O . ARG A 1 85 ? -8.067 -1.844 4.045 1.00 87.94 85 ARG A O 1
ATOM 679 N N . THR A 1 86 ? -9.930 -2.923 3.383 1.00 88.19 86 THR A N 1
ATOM 680 C CA . THR A 1 86 ? -10.004 -3.833 4.533 1.00 88.19 86 THR A CA 1
ATOM 681 C C . THR A 1 86 ? -8.757 -4.707 4.606 1.00 88.19 86 THR A C 1
ATOM 683 O O . THR A 1 86 ? -8.022 -4.617 5.579 1.00 88.19 86 THR A O 1
ATOM 686 N N . GLU A 1 87 ? -8.452 -5.421 3.522 1.00 87.38 87 GLU A N 1
ATOM 687 C CA . GLU A 1 87 ? -7.308 -6.336 3.428 1.00 87.38 87 GLU A CA 1
ATOM 688 C C . GLU A 1 87 ? -5.978 -5.596 3.655 1.00 87.38 87 GLU A C 1
ATOM 690 O O . GLU A 1 87 ? -5.092 -6.078 4.353 1.00 87.38 87 GLU A O 1
ATOM 695 N N . PHE A 1 88 ? -5.842 -4.381 3.110 1.00 88.25 88 PHE A N 1
ATOM 696 C CA . PHE A 1 88 ? -4.653 -3.557 3.318 1.00 88.25 88 PHE A CA 1
ATOM 697 C C . PHE A 1 88 ? -4.482 -3.149 4.787 1.00 88.25 88 PHE A C 1
ATOM 699 O O . PHE A 1 88 ? -3.377 -3.199 5.314 1.00 88.25 88 PHE A O 1
ATOM 706 N N . LEU A 1 89 ? -5.562 -2.752 5.466 1.00 88.12 89 LEU A N 1
ATOM 707 C CA . LEU A 1 89 ? -5.502 -2.379 6.880 1.00 88.12 89 LEU A CA 1
ATOM 708 C C . LEU A 1 89 ? -5.261 -3.583 7.791 1.00 88.12 89 LEU A C 1
ATOM 710 O O . LEU A 1 89 ? -4.536 -3.443 8.771 1.00 88.12 89 LEU A O 1
ATOM 714 N N . GLU A 1 90 ? -5.844 -4.739 7.479 1.00 88.81 90 GLU A N 1
ATOM 715 C CA . GLU A 1 90 ? -5.553 -6.003 8.165 1.00 88.81 90 GLU A CA 1
ATOM 716 C C . GLU A 1 90 ? -4.068 -6.334 8.046 1.00 88.81 90 GLU A C 1
ATOM 718 O O . GLU A 1 90 ? -3.399 -6.495 9.059 1.00 88.81 90 GLU A O 1
ATOM 723 N N . PHE A 1 91 ? -3.514 -6.274 6.833 1.00 87.31 91 PHE A N 1
ATOM 724 C CA . PHE A 1 91 ? -2.087 -6.486 6.613 1.00 87.31 91 PHE A CA 1
ATOM 725 C C . PHE A 1 91 ? -1.213 -5.536 7.439 1.00 87.31 91 PHE A C 1
ATOM 727 O O . PHE A 1 91 ? -0.251 -5.972 8.070 1.00 87.31 91 PHE A O 1
ATOM 734 N N . LEU A 1 92 ? -1.529 -4.235 7.455 1.00 87.12 92 LEU A N 1
ATOM 735 C CA . LEU A 1 92 ? -0.743 -3.291 8.245 1.00 87.12 92 LEU A CA 1
ATOM 736 C C . LEU A 1 92 ? -0.833 -3.619 9.745 1.00 87.12 92 LEU A C 1
ATOM 738 O O . LEU A 1 92 ? 0.191 -3.609 10.426 1.00 87.12 92 LEU A O 1
ATOM 742 N N . ASN A 1 93 ? -2.030 -3.920 10.264 1.00 85.44 93 ASN A N 1
ATOM 743 C CA . ASN A 1 93 ? -2.224 -4.274 11.675 1.00 85.44 93 ASN A CA 1
ATOM 744 C C . ASN A 1 93 ? -1.536 -5.595 12.043 1.00 85.44 93 ASN A C 1
ATOM 746 O O . ASN A 1 93 ? -0.992 -5.712 13.135 1.00 85.44 93 ASN A O 1
ATOM 750 N N . ASP A 1 94 ? -1.472 -6.569 11.146 1.00 84.19 94 ASP A N 1
ATOM 751 C CA . ASP A 1 94 ? -0.775 -7.821 11.435 1.00 84.19 94 ASP A CA 1
ATOM 752 C C . ASP A 1 94 ? 0.747 -7.630 11.481 1.00 84.19 94 ASP A C 1
ATOM 754 O O . ASP A 1 94 ? 1.457 -8.473 12.027 1.00 84.19 94 ASP A O 1
ATOM 758 N N . HIS A 1 95 ? 1.284 -6.591 10.827 1.00 78.62 95 HIS A N 1
ATOM 759 C CA . HIS A 1 95 ? 2.723 -6.472 10.543 1.00 78.62 95 HIS A CA 1
ATOM 760 C C . HIS A 1 95 ? 3.375 -5.198 11.120 1.00 78.62 95 HIS A C 1
ATOM 762 O O . HIS A 1 95 ? 4.574 -4.997 10.953 1.00 78.62 95 HIS A O 1
ATOM 768 N N . HIS A 1 96 ? 2.636 -4.357 11.853 1.00 71.75 96 HIS A N 1
ATOM 769 C CA . HIS A 1 96 ? 3.176 -3.168 12.539 1.00 71.75 96 HIS A CA 1
ATOM 770 C C . HIS A 1 96 ? 3.918 -3.443 13.860 1.00 71.75 96 HIS A C 1
ATOM 772 O O . HIS A 1 96 ? 4.426 -2.513 14.479 1.00 71.75 96 HIS A O 1
ATOM 778 N N . HIS A 1 97 ? 3.959 -4.698 14.313 1.00 61.56 97 HIS A N 1
ATOM 779 C CA . HIS A 1 97 ? 4.595 -5.113 15.571 1.00 61.56 97 HIS A CA 1
ATOM 780 C C . HIS A 1 97 ? 5.703 -6.152 15.378 1.00 61.56 97 HIS A C 1
ATOM 782 O O . HIS A 1 97 ? 6.131 -6.764 16.353 1.00 61.56 97 HIS A O 1
ATOM 788 N N . VAL A 1 98 ? 6.151 -6.385 14.139 1.00 53.12 98 VAL A N 1
ATOM 789 C CA . VAL A 1 98 ? 7.278 -7.293 13.893 1.00 53.12 98 VAL A CA 1
ATOM 790 C C . VAL A 1 98 ? 8.560 -6.591 14.375 1.00 53.12 98 VAL A C 1
ATOM 792 O O . VAL A 1 98 ? 8.869 -5.534 13.817 1.00 53.12 98 VAL A O 1
ATOM 795 N N . PRO A 1 99 ? 9.249 -7.117 15.409 1.00 46.25 99 PRO A N 1
ATOM 796 C CA . PRO A 1 99 ? 10.486 -6.542 15.945 1.00 46.25 99 PRO A CA 1
ATOM 797 C C . PRO A 1 99 ? 11.623 -6.482 14.920 1.00 46.25 99 PRO A C 1
ATOM 799 O O . PRO A 1 99 ? 11.639 -7.326 13.991 1.00 46.25 99 PRO A O 1
#

Foldseek 3Di:
DKFFFDFPPDPGGWIWAADVQAIWTFDDDDDTDTDGDGLVVVLVCVVVVNQWDDDPAWIWGHDPFKIKIWGDDPVPDITITIDTNVVSNVVSVVRNPRD

Radius of gyration: 12.72 Å; chains: 1; bounding box: 27×26×33 Å

pLDDT: mean 77.12, std 12.74, range [46.25, 92.69]

Sequence (99 aa):
MKITGKVVAMEVGPELEPAVSGFILRFAYHSPRMLRADCQFLLEQIKKGTSFFKNEHYSLQVYKKSVVITLFKPESGHAVAKFGRTEFLEFLNDHHHVP

Secondary structure (DSSP, 8-state):
--EE-B-TT-SSPPEEEEETTEEEEEE-SSS-EEEEE-HHHHHHHHHTT--EEE-SSEEEEE-SSEEEEEE--TTT--EEEEEEHHHHHHHHHHHTT--